Protein AF-A0AA86T8T6-F1 (afdb_monomer)

Secondary structure (DSSP, 8-state):
-EEEEEEEEEEETTEEEEEEEEEEE-SSTTPPEEPHHHHHHHHHHHHHHHHT-------

Radius of gyration: 13.39 Å; Cα contacts (8 Å, |Δi|>4): 77; chains: 1; bounding box: 30×27×35 Å

Organism: NCBI:txid2973512

Sequence (59 aa):
MRKQRRTKLVHEGRYLAEVDVELLVTDDEWSPYLSVQDAYKLDDVREALKKGLFRKSCG

Foldseek 3Di:
DDKDWDWDWADDPPDIDTDIFIWPADPDPPDTDGDPVVVVVSVVVNVCVNVVNDDDPDD

Structure (mmCIF, N/CA/C/O backbone):
data_AF-A0AA86T8T6-F1
#
_entry.id   AF-A0AA86T8T6-F1
#
loop_
_atom_site.group_PDB
_atom_site.id
_atom_site.type_symbol
_atom_site.label_atom_id
_atom_site.label_alt_id
_atom_site.label_comp_id
_atom_site.label_asym_id
_atom_site.label_entity_id
_atom_site.label_seq_id
_atom_site.pdbx_PDB_ins_code
_atom_site.Cartn_x
_atom_site.Cartn_y
_atom_site.Cartn_z
_atom_site.occupancy
_atom_site.B_iso_or_equiv
_atom_site.auth_seq_id
_atom_site.auth_comp_id
_atom_site.auth_asym_id
_atom_site.auth_atom_id
_atom_site.pdbx_PDB_model_num
ATOM 1 N N . MET A 1 1 ? 12.771 1.612 -18.200 1.00 80.12 1 MET A N 1
ATOM 2 C CA . MET A 1 1 ? 11.877 1.601 -17.022 1.00 80.12 1 MET A CA 1
ATOM 3 C C . MET A 1 1 ? 11.426 3.026 -16.736 1.00 80.12 1 MET A C 1
ATOM 5 O O . MET A 1 1 ? 12.279 3.896 -16.603 1.00 80.12 1 MET A O 1
ATOM 9 N N . ARG A 1 2 ? 10.118 3.287 -16.702 1.00 93.12 2 ARG A N 1
ATOM 10 C CA . ARG A 1 2 ? 9.521 4.612 -16.460 1.00 93.12 2 ARG A CA 1
ATOM 11 C C . ARG A 1 2 ? 8.614 4.550 -15.235 1.00 93.12 2 ARG A C 1
ATOM 13 O O . ARG A 1 2 ? 7.945 3.550 -15.025 1.00 93.12 2 ARG A O 1
ATOM 20 N N . LYS A 1 3 ? 8.570 5.623 -14.448 1.00 93.88 3 LYS A N 1
ATOM 21 C CA . LYS A 1 3 ? 7.671 5.755 -13.295 1.00 93.88 3 LYS A CA 1
ATOM 22 C C . LYS A 1 3 ? 6.386 6.475 -13.703 1.00 93.88 3 LYS A C 1
ATOM 24 O O . LYS A 1 3 ? 6.447 7.488 -14.405 1.00 93.88 3 LYS A O 1
ATOM 29 N N . GLN A 1 4 ? 5.238 5.955 -13.282 1.00 95.00 4 GLN A N 1
ATOM 30 C CA . GLN A 1 4 ? 3.925 6.567 -13.482 1.00 95.00 4 GLN A CA 1
ATOM 31 C C . GLN A 1 4 ? 3.176 6.619 -12.151 1.00 95.00 4 GLN A C 1
ATOM 33 O O . GLN A 1 4 ? 2.966 5.586 -11.522 1.00 95.00 4 GLN A O 1
ATOM 38 N N . ARG A 1 5 ? 2.732 7.811 -11.743 1.00 94.88 5 ARG A N 1
ATOM 39 C CA . ARG A 1 5 ? 1.835 7.956 -10.590 1.00 94.88 5 ARG A CA 1
ATOM 40 C C . ARG A 1 5 ? 0.420 7.565 -10.973 1.00 94.88 5 ARG A C 1
ATOM 42 O O . ARG A 1 5 ? -0.053 7.935 -12.051 1.00 94.88 5 ARG A O 1
ATOM 49 N N . ARG A 1 6 ? -0.244 6.815 -10.101 1.00 95.19 6 ARG A N 1
ATOM 50 C CA . ARG A 1 6 ? -1.632 6.409 -10.290 1.00 95.19 6 ARG A CA 1
ATOM 51 C C . ARG A 1 6 ? -2.336 6.317 -8.949 1.00 95.19 6 ARG A C 1
ATOM 53 O O . ARG A 1 6 ? -1.795 5.766 -7.998 1.00 95.19 6 ARG A O 1
ATOM 60 N N . THR A 1 7 ? -3.577 6.775 -8.908 1.00 96.44 7 THR A N 1
ATOM 61 C CA . THR A 1 7 ? -4.446 6.590 -7.747 1.00 96.44 7 THR A CA 1
ATOM 62 C C . THR A 1 7 ? -5.073 5.200 -7.796 1.00 96.44 7 THR A C 1
ATOM 64 O O . THR A 1 7 ? -5.665 4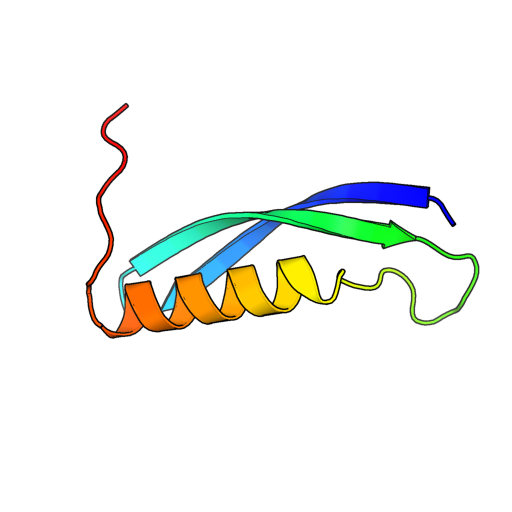.802 -8.804 1.00 96.44 7 THR A O 1
ATOM 67 N N . LYS A 1 8 ? -4.923 4.439 -6.713 1.00 94.44 8 LYS A N 1
ATOM 68 C CA . LYS A 1 8 ? -5.594 3.158 -6.483 1.00 94.44 8 LYS A CA 1
ATOM 69 C C . LYS A 1 8 ? -6.689 3.346 -5.441 1.00 94.44 8 LYS A C 1
ATOM 71 O O . LYS A 1 8 ? -6.517 4.083 -4.474 1.00 94.44 8 LYS A O 1
ATOM 76 N N . LEU A 1 9 ? -7.801 2.655 -5.654 1.00 94.38 9 LEU A N 1
ATOM 77 C CA . LEU A 1 9 ? -8.937 2.632 -4.744 1.00 94.38 9 LEU A CA 1
ATOM 78 C C . LEU A 1 9 ? -8.885 1.358 -3.905 1.00 94.38 9 LEU A C 1
ATOM 80 O O . LEU A 1 9 ? -8.861 0.260 -4.462 1.00 94.38 9 LEU A O 1
ATOM 84 N N . VAL A 1 10 ? -8.870 1.508 -2.582 1.00 93.56 10 VAL A N 1
ATOM 85 C CA . VAL A 1 10 ? -8.952 0.394 -1.631 1.00 93.56 10 VAL A CA 1
ATOM 86 C C . VAL A 1 10 ? -10.334 0.416 -0.994 1.00 93.56 10 VAL A C 1
ATOM 88 O O . VAL A 1 10 ? -10.692 1.378 -0.317 1.00 93.56 10 VAL A O 1
ATOM 91 N N . HIS A 1 11 ? -11.108 -0.640 -1.236 1.00 91.94 11 HIS A N 1
ATOM 92 C CA . HIS A 1 11 ? -12.449 -0.819 -0.689 1.00 91.94 11 HIS A CA 1
ATOM 93 C C . HIS A 1 11 ? -12.424 -1.876 0.413 1.00 91.94 11 HIS A C 1
ATOM 95 O O . HIS A 1 11 ? -12.096 -3.024 0.140 1.00 91.94 11 HIS A O 1
ATOM 101 N N . GLU A 1 12 ? -12.836 -1.507 1.625 1.00 91.81 12 GLU A N 1
ATOM 102 C CA . GLU A 1 12 ? -13.014 -2.436 2.746 1.00 91.81 12 GLU A CA 1
ATOM 103 C C . GLU A 1 12 ? -14.366 -2.164 3.418 1.00 91.81 12 GLU A C 1
ATOM 105 O O . GLU A 1 12 ? -14.575 -1.150 4.093 1.00 91.81 12 GLU A O 1
ATOM 110 N N . GLY A 1 13 ? -15.325 -3.069 3.207 1.00 86.38 13 GLY A N 1
ATOM 111 C CA . GLY A 1 13 ? -16.690 -2.923 3.711 1.00 86.38 13 GLY A CA 1
ATOM 112 C C . GLY A 1 13 ? -17.373 -1.655 3.186 1.00 86.38 13 GLY A C 1
ATOM 113 O O . GLY A 1 13 ? -17.678 -1.553 2.001 1.00 86.38 13 GLY A O 1
ATOM 114 N N . ARG A 1 14 ? -17.645 -0.694 4.081 1.00 85.88 14 ARG A N 1
ATOM 115 C CA . ARG A 1 14 ? -18.278 0.599 3.742 1.00 85.88 14 ARG A CA 1
ATOM 116 C C . ARG A 1 14 ? -17.272 1.729 3.522 1.00 85.88 14 ARG A C 1
ATOM 118 O O . ARG A 1 14 ? -17.685 2.864 3.295 1.00 85.88 14 ARG A O 1
ATOM 125 N N . TYR A 1 15 ? -15.979 1.445 3.644 1.00 87.69 15 TYR A N 1
ATOM 126 C CA . TYR A 1 15 ? -14.930 2.446 3.538 1.00 87.69 15 TYR A CA 1
ATOM 127 C C . TYR A 1 15 ? -14.203 2.341 2.198 1.00 87.69 15 TYR A C 1
ATOM 129 O O . TYR A 1 15 ? -13.986 1.248 1.673 1.00 87.69 15 TYR A O 1
ATOM 137 N N . LEU A 1 16 ? -13.832 3.504 1.668 1.00 91.12 16 LEU A N 1
ATOM 138 C CA . LEU A 1 16 ? -13.053 3.675 0.450 1.00 91.12 16 LEU A CA 1
ATOM 139 C C . LEU A 1 16 ? -11.889 4.617 0.753 1.00 91.12 16 LEU A C 1
ATOM 141 O O . LEU A 1 16 ? -12.107 5.691 1.315 1.00 91.12 16 LEU A O 1
ATOM 145 N N . ALA A 1 17 ? -10.679 4.225 0.370 1.00 92.50 17 ALA A N 1
ATOM 146 C CA . ALA A 1 17 ? -9.505 5.085 0.422 1.00 92.50 17 ALA A CA 1
ATOM 147 C C . ALA A 1 17 ? -8.871 5.241 -0.959 1.00 92.50 17 ALA A C 1
ATOM 149 O O . ALA A 1 17 ? -8.706 4.271 -1.701 1.00 92.50 17 ALA A O 1
ATOM 150 N N . GLU A 1 18 ? -8.476 6.473 -1.260 1.00 94.38 18 GLU A N 1
ATOM 151 C CA . GLU A 1 18 ? -7.641 6.817 -2.403 1.00 94.38 18 GLU A CA 1
ATOM 152 C C . GLU A 1 18 ? -6.175 6.792 -1.978 1.00 94.38 18 GLU A C 1
ATOM 154 O O . GLU A 1 18 ? -5.773 7.472 -1.033 1.00 94.38 18 GLU A O 1
ATOM 159 N N . VAL A 1 19 ? -5.366 5.998 -2.675 1.00 95.12 19 VAL A N 1
ATOM 160 C CA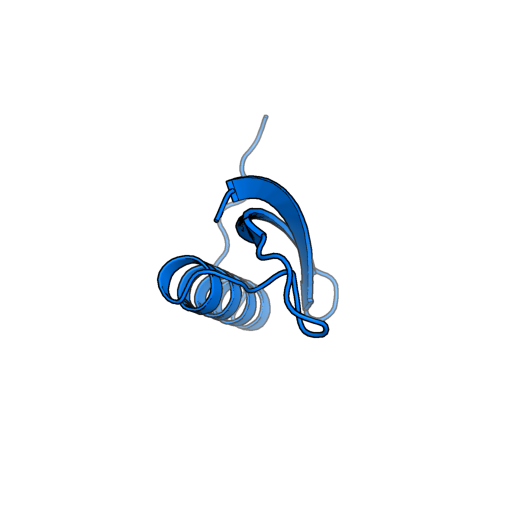 . VAL A 1 19 ? -3.940 5.849 -2.386 1.00 95.12 19 VAL A CA 1
ATOM 161 C C . VAL A 1 19 ? -3.150 6.145 -3.651 1.00 95.12 19 VAL A C 1
ATOM 163 O O . VAL A 1 19 ? -3.270 5.430 -4.645 1.00 95.12 19 VAL A O 1
ATOM 166 N N . ASP A 1 20 ? -2.335 7.198 -3.623 1.00 95.69 20 ASP A N 1
ATOM 167 C CA . ASP A 1 20 ? -1.368 7.460 -4.693 1.00 95.69 20 ASP A CA 1
ATOM 168 C C . ASP A 1 20 ? -0.228 6.440 -4.612 1.00 95.69 20 ASP A C 1
ATOM 170 O O . ASP A 1 20 ? 0.352 6.251 -3.536 1.00 95.69 20 ASP A O 1
ATOM 174 N N . VAL A 1 21 ? 0.062 5.772 -5.726 1.00 96.00 21 VAL A N 1
ATOM 175 C CA . VAL A 1 21 ? 1.139 4.783 -5.845 1.00 96.00 21 VAL A CA 1
ATOM 176 C C . VAL A 1 21 ? 1.991 5.051 -7.076 1.00 96.00 21 VAL A C 1
ATOM 178 O O . VAL A 1 21 ? 1.525 5.625 -8.067 1.00 96.00 21 VAL A O 1
ATOM 181 N N . GLU A 1 22 ? 3.232 4.580 -7.043 1.00 95.31 22 GLU A N 1
ATOM 182 C CA . GLU A 1 22 ? 4.125 4.607 -8.188 1.00 95.31 22 GLU A CA 1
ATOM 183 C C . GLU A 1 22 ? 4.158 3.246 -8.892 1.00 95.31 22 GLU A C 1
ATOM 185 O O . GLU A 1 22 ? 4.503 2.205 -8.327 1.00 95.31 22 GLU A O 1
ATOM 190 N N . LEU A 1 23 ? 3.802 3.267 -10.174 1.00 94.88 23 LEU A N 1
ATOM 191 C CA . LEU A 1 23 ? 3.899 2.127 -11.066 1.00 94.88 23 LEU A CA 1
ATOM 192 C C . LEU A 1 23 ? 5.176 2.199 -11.897 1.00 94.88 23 LEU A C 1
ATOM 194 O O . LEU A 1 23 ? 5.574 3.256 -12.393 1.00 94.88 23 LEU A O 1
ATOM 198 N N . LEU A 1 24 ? 5.794 1.041 -12.071 1.00 94.88 24 LEU A N 1
ATOM 199 C CA . LEU A 1 24 ? 7.028 0.835 -12.801 1.00 94.88 24 LEU A CA 1
ATOM 200 C C . LEU A 1 24 ? 6.684 0.228 -14.162 1.00 94.88 24 LEU A C 1
ATOM 202 O O . LEU A 1 24 ? 6.294 -0.934 -14.262 1.00 94.88 24 LEU A O 1
ATOM 206 N N . VAL A 1 25 ? 6.813 1.042 -15.205 1.00 95.50 25 VAL A N 1
ATOM 207 C CA . VAL A 1 25 ? 6.515 0.689 -16.594 1.00 95.50 25 VAL A CA 1
ATOM 208 C C . VAL A 1 25 ? 7.788 0.207 -17.294 1.00 95.50 25 VAL A C 1
ATOM 210 O O . VAL A 1 25 ? 8.840 0.856 -17.248 1.00 95.50 25 VAL A O 1
ATOM 213 N N . THR A 1 26 ? 7.686 -0.926 -17.964 1.00 94.38 26 THR A N 1
ATOM 214 C CA . THR A 1 26 ? 8.717 -1.657 -18.706 1.00 94.38 26 THR A CA 1
ATOM 215 C C . THR A 1 26 ? 8.12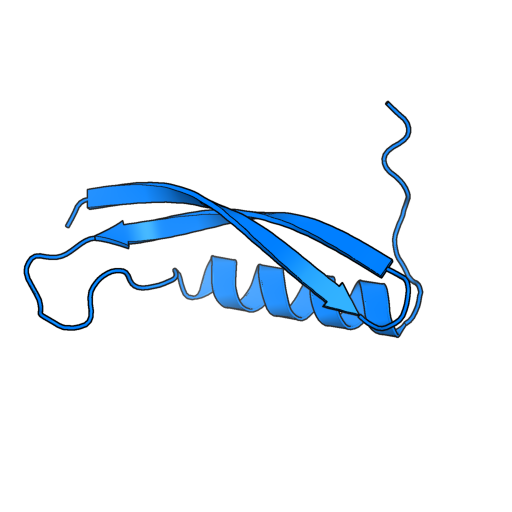0 -2.100 -20.040 1.00 94.38 26 THR A C 1
ATOM 217 O O . THR A 1 26 ? 6.908 -2.064 -20.208 1.00 94.38 26 THR A O 1
ATOM 220 N N . ASP A 1 27 ? 8.964 -2.501 -20.986 1.00 93.38 27 ASP A N 1
ATOM 221 C CA . ASP A 1 27 ? 8.533 -2.978 -22.314 1.00 93.38 27 ASP A CA 1
ATOM 222 C C . ASP A 1 27 ? 8.094 -4.458 -22.305 1.00 93.38 27 ASP A C 1
ATOM 224 O O . ASP A 1 27 ? 7.990 -5.102 -23.338 1.00 93.38 27 ASP A O 1
ATOM 228 N N . ASP A 1 28 ? 7.880 -5.017 -21.114 1.00 93.81 28 ASP A N 1
ATOM 229 C CA . ASP A 1 28 ? 7.515 -6.420 -20.929 1.00 93.81 28 ASP A CA 1
ATOM 230 C C . ASP A 1 28 ? 5.990 -6.596 -20.913 1.00 93.81 28 ASP A C 1
ATOM 232 O O . ASP A 1 28 ? 5.259 -5.694 -20.493 1.00 93.81 28 ASP A O 1
ATOM 236 N N . GLU A 1 29 ? 5.514 -7.777 -21.312 1.00 93.38 29 GLU A N 1
ATOM 237 C CA . GLU A 1 29 ? 4.089 -8.120 -21.407 1.00 93.38 29 GLU A CA 1
ATOM 238 C C . GLU A 1 29 ? 3.328 -7.981 -20.076 1.00 93.38 29 GLU A C 1
ATOM 240 O O . GLU A 1 29 ? 2.122 -7.737 -20.077 1.00 93.38 29 GLU A O 1
ATOM 245 N N . TRP A 1 30 ? 4.019 -8.091 -18.935 1.00 92.38 30 TRP A N 1
ATOM 246 C CA . TRP A 1 30 ? 3.413 -8.011 -17.599 1.00 92.38 30 TRP A CA 1
ATOM 247 C C . TRP A 1 30 ? 3.465 -6.614 -16.968 1.00 92.38 30 TRP A C 1
ATOM 249 O O . TRP A 1 30 ? 3.104 -6.440 -15.801 1.00 92.38 30 TRP A O 1
ATOM 259 N N . SER A 1 31 ? 3.906 -5.602 -17.716 1.00 91.50 31 SER A N 1
ATOM 260 C CA . SER A 1 31 ? 3.880 -4.214 -17.262 1.00 91.50 31 SER A CA 1
ATOM 261 C C . SER A 1 31 ? 2.445 -3.665 -17.165 1.00 91.50 31 SER A C 1
ATOM 263 O O . SER A 1 31 ? 1.615 -3.973 -18.021 1.00 91.50 31 SER A O 1
ATOM 265 N N . PRO A 1 32 ? 2.115 -2.783 -16.197 1.00 94.62 32 PRO A N 1
ATOM 266 C CA . PRO A 1 32 ? 2.989 -2.172 -15.193 1.00 94.62 32 PRO A CA 1
ATOM 267 C C . PRO A 1 32 ? 3.083 -2.934 -13.863 1.00 94.62 32 PRO A C 1
ATOM 269 O O . PRO A 1 32 ? 2.097 -3.482 -13.370 1.00 94.62 32 PRO A O 1
ATOM 272 N N . TYR A 1 33 ? 4.248 -2.839 -13.212 1.00 94.50 33 TYR A N 1
ATOM 273 C CA . TYR A 1 33 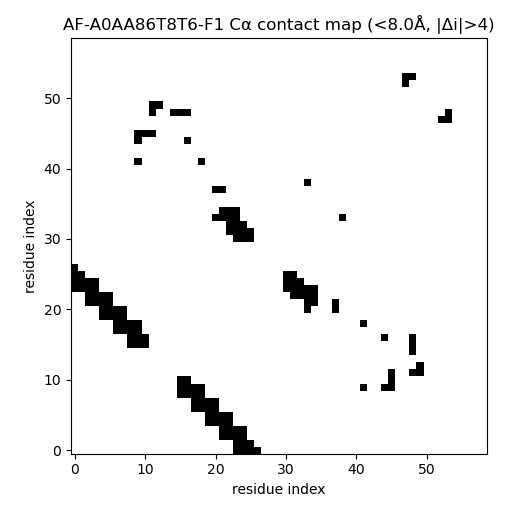? 4.476 -3.383 -11.869 1.00 94.50 33 TYR A CA 1
ATOM 274 C C . TYR A 1 33 ? 4.246 -2.343 -10.776 1.00 94.50 33 TYR A C 1
ATOM 276 O O . TYR A 1 33 ? 4.424 -1.143 -10.985 1.00 94.50 33 TYR A O 1
ATOM 284 N N . LEU A 1 34 ? 3.907 -2.813 -9.579 1.00 94.69 34 LEU A N 1
ATOM 285 C CA . LEU A 1 34 ? 3.849 -1.988 -8.378 1.00 94.69 34 LEU A CA 1
ATOM 286 C C . LEU A 1 34 ? 5.192 -2.044 -7.642 1.00 94.69 34 LEU A C 1
ATOM 288 O O . LEU A 1 34 ? 5.791 -3.114 -7.523 1.00 94.69 34 LEU A O 1
ATOM 292 N N . SER A 1 35 ? 5.655 -0.906 -7.125 1.00 92.19 35 SER A N 1
ATOM 293 C CA . SER A 1 35 ? 6.781 -0.892 -6.187 1.00 92.19 35 SER A CA 1
ATOM 294 C C . SER A 1 35 ? 6.462 -1.735 -4.949 1.00 92.19 35 SER A C 1
ATOM 296 O O . SER A 1 35 ? 5.353 -1.680 -4.423 1.00 92.19 35 SER A O 1
ATOM 298 N N . VAL A 1 36 ? 7.453 -2.459 -4.424 1.00 94.00 36 VAL A N 1
ATOM 299 C CA . VAL A 1 36 ? 7.311 -3.218 -3.168 1.00 94.00 36 VAL A CA 1
ATOM 300 C C . VAL A 1 36 ? 6.858 -2.306 -2.021 1.00 94.00 36 VAL A C 1
ATOM 302 O O . VAL A 1 36 ? 6.010 -2.692 -1.225 1.00 94.00 36 VAL A O 1
ATOM 305 N N . GLN A 1 37 ? 7.371 -1.073 -1.957 1.00 94.12 37 GLN A N 1
ATOM 306 C CA . GLN A 1 37 ? 6.968 -0.109 -0.928 1.00 94.12 37 GLN A CA 1
ATOM 307 C C . GLN A 1 37 ? 5.498 0.302 -1.064 1.00 94.12 37 GLN A C 1
ATOM 309 O O . GLN A 1 37 ? 4.784 0.371 -0.067 1.00 94.12 37 GLN A O 1
ATOM 314 N N 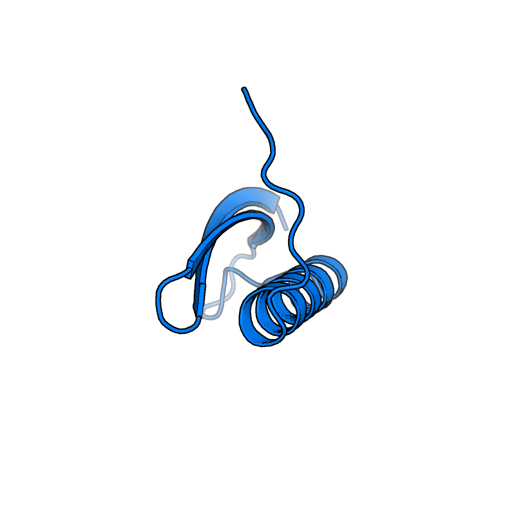. ASP A 1 38 ? 5.029 0.535 -2.291 1.00 95.38 38 ASP A N 1
ATOM 315 C CA . ASP A 1 38 ? 3.626 0.875 -2.529 1.00 95.38 38 ASP A CA 1
ATOM 316 C C . ASP A 1 38 ? 2.695 -0.323 -2.308 1.00 95.38 38 ASP A C 1
ATOM 318 O O . ASP A 1 38 ? 1.554 -0.135 -1.894 1.00 95.38 38 ASP A O 1
ATOM 322 N N . ALA A 1 39 ? 3.173 -1.554 -2.521 1.00 95.50 39 ALA A N 1
ATOM 323 C CA . ALA A 1 39 ? 2.435 -2.758 -2.148 1.00 95.50 39 ALA A CA 1
ATOM 324 C C . ALA A 1 39 ? 2.185 -2.800 -0.633 1.00 95.50 39 ALA A C 1
ATOM 326 O O . ALA A 1 39 ? 1.035 -2.915 -0.215 1.00 95.50 39 ALA A O 1
ATOM 327 N N . TYR A 1 40 ? 3.226 -2.586 0.182 1.00 96.31 40 TYR A N 1
ATOM 328 C CA . TYR A 1 40 ? 3.072 -2.495 1.639 1.00 96.31 40 TYR A CA 1
ATOM 329 C C . TYR A 1 40 ? 2.141 -1.355 2.059 1.00 96.31 40 TYR A C 1
ATOM 331 O O . TYR A 1 40 ? 1.274 -1.553 2.902 1.00 96.31 40 TYR A O 1
ATOM 339 N N . LYS A 1 41 ? 2.248 -0.186 1.417 1.00 94.56 41 LYS A N 1
ATOM 340 C CA . LYS A 1 41 ? 1.356 0.952 1.672 1.00 94.56 41 LYS A CA 1
ATOM 341 C C . LYS A 1 41 ? -0.118 0.601 1.441 1.00 94.56 41 LYS A C 1
ATOM 343 O O . LYS A 1 41 ? -0.973 1.008 2.225 1.00 94.56 41 LYS A O 1
ATOM 348 N N . LEU A 1 42 ? -0.432 -0.124 0.366 1.00 95.50 42 LEU A N 1
ATOM 349 C CA . LEU A 1 42 ? -1.802 -0.565 0.092 1.00 95.50 42 LEU A CA 1
ATOM 350 C C . LEU A 1 42 ? -2.292 -1.579 1.133 1.00 95.50 42 LEU A C 1
ATOM 352 O O . LEU A 1 42 ? -3.446 -1.490 1.554 1.00 95.50 42 LEU A O 1
ATOM 356 N N . ASP A 1 43 ? -1.430 -2.499 1.570 1.00 95.12 43 ASP A N 1
ATOM 357 C CA . ASP A 1 43 ? -1.748 -3.451 2.638 1.00 95.12 43 ASP A CA 1
ATOM 358 C C . ASP A 1 43 ? -2.009 -2.754 3.979 1.00 95.12 43 ASP A C 1
ATOM 360 O O . ASP A 1 43 ? -3.008 -3.049 4.638 1.00 95.12 43 ASP A O 1
ATOM 364 N N . ASP A 1 44 ? -1.190 -1.766 4.342 1.00 93.94 44 ASP A N 1
ATOM 365 C CA . ASP A 1 44 ? -1.383 -0.959 5.550 1.00 93.94 44 ASP A CA 1
ATOM 366 C C . ASP A 1 44 ? -2.712 -0.197 5.514 1.00 93.94 44 ASP A C 1
ATOM 368 O O . ASP A 1 44 ? -3.457 -0.187 6.497 1.00 93.94 44 ASP A O 1
ATOM 372 N N . VAL A 1 45 ? -3.052 0.413 4.371 1.00 93.56 45 VAL A N 1
ATOM 373 C CA . VAL A 1 45 ? -4.337 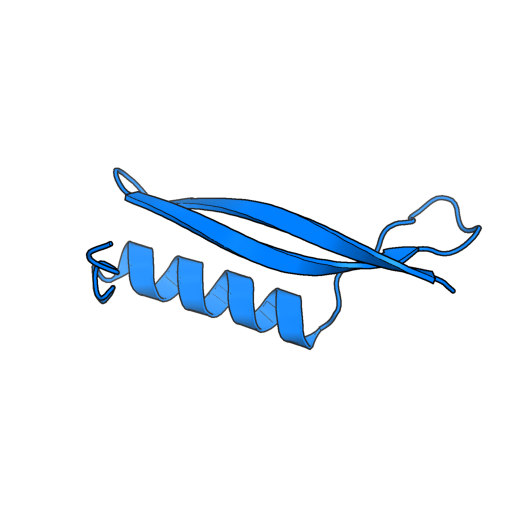1.107 4.196 1.00 93.56 45 VAL A CA 1
ATOM 374 C C . VAL A 1 45 ? -5.499 0.126 4.315 1.00 93.56 45 VAL A C 1
ATOM 376 O O . VAL A 1 45 ? -6.465 0.416 5.020 1.00 93.56 45 VAL A O 1
ATOM 379 N N . ARG A 1 46 ? -5.408 -1.044 3.678 1.00 93.00 46 ARG A N 1
ATOM 380 C CA . ARG A 1 46 ? -6.433 -2.089 3.774 1.00 93.00 46 ARG A CA 1
ATOM 381 C C . ARG A 1 46 ? -6.656 -2.515 5.225 1.00 93.00 46 ARG A C 1
ATOM 383 O O . ARG A 1 46 ? -7.789 -2.517 5.701 1.00 93.00 46 ARG A O 1
ATOM 390 N N . GLU A 1 47 ? -5.584 -2.799 5.956 1.00 93.19 47 GLU A N 1
ATOM 391 C CA . GLU A 1 47 ? -5.660 -3.188 7.365 1.00 93.19 47 GLU A CA 1
ATOM 392 C C . GLU A 1 47 ? -6.195 -2.061 8.260 1.00 93.19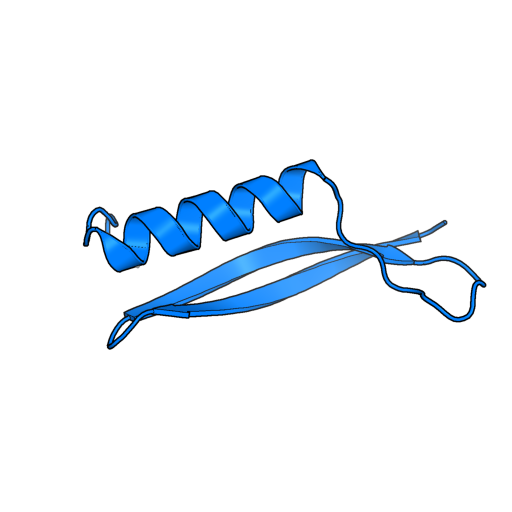 47 GLU A C 1
ATOM 394 O O . GLU A 1 47 ? -6.977 -2.322 9.180 1.00 93.19 47 GLU A O 1
ATOM 399 N N . ALA A 1 48 ? -5.834 -0.806 7.984 1.00 91.25 48 ALA A N 1
ATOM 400 C CA . ALA A 1 48 ? -6.357 0.355 8.696 1.00 91.25 48 ALA A CA 1
ATOM 401 C C . ALA A 1 48 ? -7.866 0.534 8.470 1.00 91.25 48 ALA A C 1
ATOM 403 O O . ALA A 1 48 ? -8.609 0.737 9.435 1.00 91.25 48 ALA A O 1
ATOM 404 N N . LEU A 1 49 ? -8.337 0.408 7.223 1.00 90.38 49 LEU A N 1
ATOM 405 C CA . LEU A 1 49 ? -9.764 0.476 6.901 1.00 90.38 49 LEU A CA 1
ATOM 406 C C . LEU A 1 49 ? -10.543 -0.662 7.567 1.00 90.38 49 LEU A C 1
ATOM 408 O O . LEU A 1 49 ? -11.575 -0.414 8.190 1.00 90.38 49 LEU A O 1
ATOM 412 N N . LYS A 1 50 ? -10.020 -1.890 7.505 1.00 88.94 50 LYS A N 1
ATOM 413 C CA . LYS A 1 50 ? -10.625 -3.074 8.125 1.00 88.94 50 LYS A CA 1
ATOM 414 C C . LYS A 1 50 ? -10.760 -2.947 9.643 1.00 88.94 50 LYS A C 1
ATOM 416 O O . LYS A 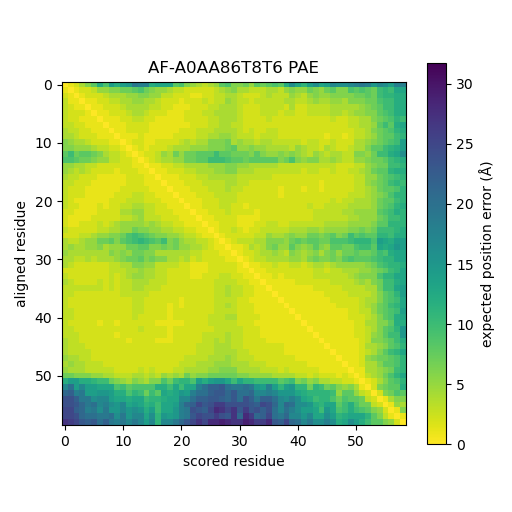1 50 ? -11.772 -3.353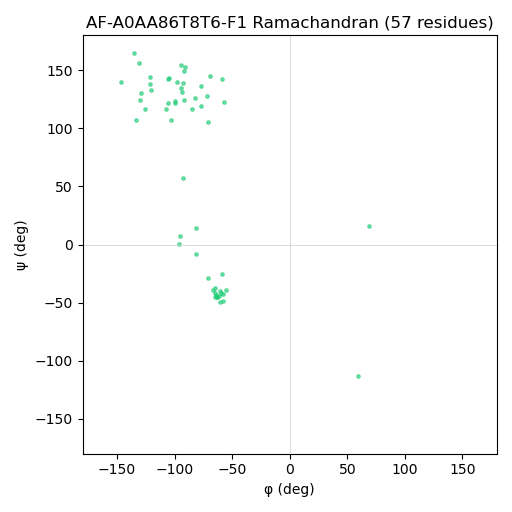 10.207 1.00 88.94 50 LYS A O 1
ATOM 421 N N . LYS A 1 51 ? -9.754 -2.372 10.311 1.00 88.31 51 LYS A N 1
ATOM 422 C CA . LYS A 1 51 ? -9.755 -2.137 11.768 1.00 88.31 51 LYS A CA 1
ATOM 423 C C . LYS A 1 51 ? -10.531 -0.878 12.175 1.00 88.31 51 LYS A C 1
ATOM 425 O O . LYS A 1 51 ? -10.712 -0.647 13.366 1.00 88.31 51 LYS A O 1
ATOM 430 N N . GLY A 1 52 ? -10.961 -0.051 11.217 1.00 79.81 52 GLY A N 1
ATOM 431 C CA . GLY A 1 52 ? -11.566 1.257 11.485 1.00 79.81 52 GLY A CA 1
ATOM 432 C C . GLY A 1 52 ? -10.579 2.290 12.048 1.00 79.81 52 GLY A C 1
ATOM 433 O O . GLY A 1 52 ? -10.999 3.318 12.574 1.00 79.81 52 GLY A O 1
ATOM 434 N N . LEU A 1 53 ? -9.272 2.037 11.940 1.00 68.19 53 LEU A N 1
ATOM 435 C CA . LEU A 1 53 ? -8.195 2.892 12.445 1.00 68.19 53 LEU A CA 1
ATOM 436 C C . LEU A 1 53 ? -7.722 3.868 11.363 1.00 68.19 53 LEU A C 1
ATOM 438 O O . LEU A 1 53 ? -6.547 3.896 11.005 1.00 68.19 53 LEU A O 1
ATOM 442 N N . PHE A 1 54 ? -8.631 4.675 10.822 1.00 67.75 54 PHE A N 1
ATOM 443 C CA . PHE A 1 54 ? -8.274 5.701 9.846 1.00 67.75 54 PHE A CA 1
ATOM 444 C C . PHE A 1 54 ? -8.656 7.088 10.358 1.00 67.75 54 PHE A C 1
ATOM 446 O O . PHE A 1 54 ? -9.760 7.337 10.844 1.00 67.75 54 PHE A O 1
ATOM 453 N N . ARG A 1 55 ? -7.715 8.025 10.244 1.00 58.53 55 ARG A N 1
ATOM 454 C CA . ARG A 1 55 ? -7.971 9.439 10.502 1.00 58.53 55 ARG A CA 1
ATOM 455 C C . ARG A 1 55 ? -8.536 10.033 9.222 1.00 58.53 55 ARG A C 1
ATOM 457 O O . ARG A 1 55 ? -7.855 10.048 8.201 1.00 58.53 55 ARG A O 1
ATOM 464 N N . LYS A 1 56 ? -9.784 10.506 9.267 1.00 54.44 56 LYS A N 1
ATOM 465 C CA . LYS A 1 56 ? -10.352 11.287 8.163 1.00 54.44 56 LYS A CA 1
ATOM 466 C C . LYS A 1 56 ? -9.439 12.494 7.938 1.00 54.44 56 LYS A C 1
ATOM 468 O O . LYS A 1 56 ? -9.202 13.258 8.875 1.00 54.44 56 LYS A O 1
ATOM 473 N N . SER A 1 57 ? -8.911 12.656 6.730 1.00 49.59 57 SER A N 1
ATOM 474 C CA . SER A 1 57 ? -8.383 13.953 6.316 1.00 49.59 57 SER A CA 1
ATOM 475 C C . SER A 1 57 ? -9.606 14.851 6.130 1.00 49.59 57 SER A C 1
ATOM 477 O O . SER A 1 57 ? -10.412 14.616 5.235 1.00 49.59 57 SER A O 1
ATOM 479 N N . CYS A 1 58 ? -9.834 15.773 7.066 1.00 42.19 58 CYS A N 1
ATOM 480 C CA . CYS A 1 58 ? -10.807 16.839 6.860 1.00 42.19 58 CYS A CA 1
ATOM 481 C C . CYS A 1 58 ? -10.126 17.859 5.945 1.00 42.19 58 CYS A C 1
ATOM 483 O O . CYS A 1 58 ? -9.044 18.335 6.297 1.00 42.19 58 CYS A O 1
ATOM 485 N N . GLY A 1 59 ? -10.711 18.082 4.767 1.00 39.97 59 GLY A N 1
ATOM 486 C CA . GLY A 1 59 ? -10.292 19.124 3.826 1.00 39.97 59 GLY A CA 1
ATOM 487 C C . GLY A 1 59 ? -10.619 20.521 4.325 1.00 39.97 59 GLY A C 1
ATOM 488 O O . GLY A 1 59 ? -11.502 20.635 5.209 1.00 39.97 59 GLY A O 1
#

Nearest PDB structures (foldseek):
  7q2o-assembly1_AAA  TM=5.850E-01  e=4.153E+00  Bos taurus
  6m9y-assembly1_C  TM=5.829E-01  e=4.423E+00  Branchiostoma floridae
  2kvt-assembly1_A  TM=2.363E-01  e=1.174E+00  Escherichia coli K-12
  4rnd-assembly1_C  TM=3.713E-01  e=9.439E+00  Saccharomyces cerevisiae S288C

pLDDT: mean 88.28, std 13.36, range [39.97, 96.44]

Solvent-accessible surface area (backbone atoms only — not comparable to full-atom values): 3690 Å² total; per-residue (Å²): 122,46,82,42,82,45,77,44,79,48,77,40,95,95,44,76,45,82,42,82,35,53,29,43,36,51,100,51,93,78,49,66,39,74,39,70,67,46,51,51,52,53,50,52,50,49,53,25,49,68,69,65,68,65,82,79,81,81,130

Mean predicted aligned error: 5.16 Å